Protein AF-A0A915DDS5-F1 (afdb_monomer_lite)

InterPro domains:
  IPR006671 Cyclin, N-terminal [PF00134] (1-91)
  IPR013763 Cyclin-like domain [SM00385] (7-93)
  IPR036915 Cyclin-like superfamily [SSF47954] (1-92)
  IPR039361 Cyclin [PTHR10177] (4-91)

Structure (mmCIF, N/CA/C/O backbone):
data_AF-A0A915DDS5-F1
#
_entry.id   AF-A0A915DDS5-F1
#
loop_
_atom_site.group_PDB
_atom_site.id
_atom_site.type_symbol
_atom_site.label_atom_id
_atom_site.label_alt_id
_atom_site.label_comp_id
_atom_site.label_asym_id
_atom_site.label_entity_id
_atom_site.label_seq_id
_atom_site.pdbx_PDB_ins_code
_atom_site.Cartn_x
_atom_site.Cartn_y
_atom_site.Cartn_z
_atom_site.occupancy
_atom_site.B_iso_or_equiv
_atom_site.auth_seq_id
_atom_site.auth_comp_id
_atom_site.auth_asym_id
_atom_site.auth_atom_id
_atom_site.pdbx_PDB_model_num
ATOM 1 N N . MET A 1 1 ? 3.695 -0.111 14.687 1.00 69.56 1 MET A N 1
ATOM 2 C CA . MET A 1 1 ? 2.584 -0.250 13.711 1.00 69.56 1 MET A CA 1
ATOM 3 C C . MET A 1 1 ? 2.980 0.252 12.324 1.00 69.56 1 MET A C 1
ATOM 5 O O . MET A 1 1 ? 2.920 -0.544 11.401 1.00 69.56 1 MET A O 1
ATOM 9 N N . ARG A 1 2 ? 3.462 1.500 12.173 1.00 82.81 2 ARG A N 1
ATOM 10 C CA . ARG A 1 2 ? 3.977 2.035 10.891 1.00 82.81 2 ARG A CA 1
ATOM 11 C C . ARG A 1 2 ? 5.113 1.201 10.285 1.00 82.81 2 ARG A C 1
ATOM 13 O O . ARG A 1 2 ? 5.015 0.838 9.125 1.00 82.81 2 ARG A O 1
ATOM 20 N N . GLN A 1 3 ? 6.143 0.867 11.070 1.00 86.88 3 GLN A N 1
ATOM 21 C CA . GLN A 1 3 ? 7.287 0.063 10.601 1.00 86.88 3 GLN A CA 1
ATOM 22 C C . GLN A 1 3 ? 6.839 -1.241 9.936 1.00 86.88 3 GLN A C 1
ATOM 24 O O . GLN A 1 3 ? 7.160 -1.460 8.783 1.00 86.88 3 GLN A O 1
ATOM 29 N N . LEU A 1 4 ? 5.971 -2.013 10.594 1.00 86.62 4 LEU A N 1
ATOM 30 C CA . LEU A 1 4 ? 5.461 -3.277 10.056 1.00 86.62 4 LEU A CA 1
ATOM 31 C C . LEU A 1 4 ? 4.711 -3.115 8.718 1.00 86.62 4 LEU A C 1
ATOM 33 O O . LEU A 1 4 ? 4.816 -3.977 7.852 1.00 86.62 4 LEU A O 1
ATOM 37 N N . LEU A 1 5 ? 3.977 -2.012 8.526 1.00 87.56 5 LEU A N 1
ATOM 38 C CA . LEU A 1 5 ? 3.337 -1.707 7.240 1.00 87.56 5 LEU A CA 1
ATOM 39 C C . LEU A 1 5 ? 4.353 -1.313 6.167 1.00 87.56 5 LEU A C 1
ATOM 41 O O . LEU A 1 5 ? 4.228 -1.743 5.026 1.00 87.56 5 LEU A O 1
ATOM 45 N N . VAL A 1 6 ? 5.355 -0.511 6.526 1.00 90.62 6 VAL A N 1
ATOM 46 C CA . VAL A 1 6 ? 6.426 -0.110 5.604 1.00 90.62 6 VAL A CA 1
ATOM 47 C C . VAL A 1 6 ? 7.261 -1.325 5.192 1.00 90.62 6 VAL A C 1
ATOM 49 O O . VAL A 1 6 ? 7.524 -1.501 4.007 1.00 90.62 6 VAL A O 1
ATOM 52 N N . ASP A 1 7 ? 7.597 -2.207 6.132 1.00 91.25 7 ASP A N 1
ATOM 53 C CA . ASP A 1 7 ? 8.306 -3.461 5.869 1.00 91.2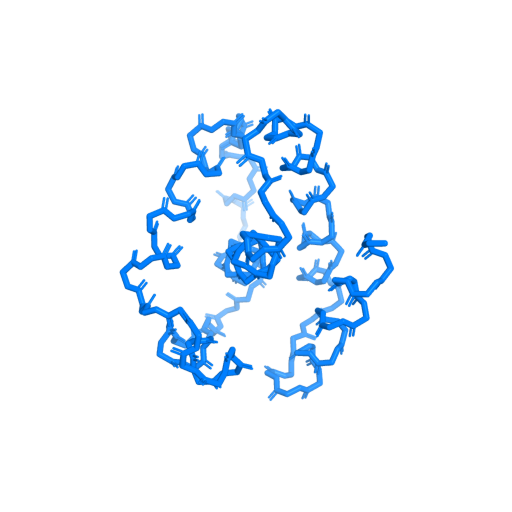5 7 ASP A CA 1
ATOM 54 C C . ASP A 1 7 ? 7.502 -4.360 4.921 1.00 91.25 7 ASP A C 1
ATOM 56 O O . ASP A 1 7 ? 8.051 -4.940 3.982 1.00 91.25 7 ASP A O 1
ATOM 60 N N . TRP A 1 8 ? 6.180 -4.425 5.114 1.00 90.62 8 TRP A N 1
ATOM 61 C CA . TRP A 1 8 ? 5.285 -5.146 4.213 1.00 90.62 8 TRP A CA 1
ATOM 62 C C . TRP A 1 8 ? 5.252 -4.526 2.806 1.00 90.62 8 TRP A C 1
ATOM 64 O O . TRP A 1 8 ? 5.387 -5.243 1.816 1.00 90.62 8 TRP A O 1
ATOM 74 N N . ILE A 1 9 ? 5.168 -3.198 2.690 1.00 91.81 9 ILE A N 1
ATOM 75 C CA . ILE A 1 9 ? 5.246 -2.492 1.399 1.00 91.81 9 ILE A CA 1
ATOM 76 C C . ILE A 1 9 ? 6.596 -2.757 0.704 1.00 91.81 9 ILE A C 1
ATOM 78 O O . ILE A 1 9 ? 6.638 -3.016 -0.499 1.00 91.81 9 ILE A O 1
ATOM 82 N N . LEU A 1 10 ? 7.704 -2.768 1.449 1.00 92.12 10 LEU A N 1
ATOM 83 C CA . LEU A 1 10 ? 9.032 -3.103 0.925 1.00 92.12 10 LEU A CA 1
ATOM 84 C C . LEU A 1 10 ? 9.137 -4.562 0.460 1.00 92.12 10 LEU A C 1
ATOM 86 O O . LEU A 1 10 ? 9.875 -4.863 -0.482 1.00 92.12 10 LEU A O 1
ATOM 90 N N . GLN A 1 11 ? 8.401 -5.485 1.083 1.00 91.94 11 GLN A N 1
ATOM 91 C CA . GLN A 1 11 ? 8.275 -6.851 0.579 1.00 91.94 11 GLN A CA 1
ATOM 92 C C . GLN A 1 11 ? 7.564 -6.866 -0.780 1.00 91.94 11 GLN A C 1
ATOM 94 O O . GLN A 1 11 ? 8.064 -7.489 -1.718 1.00 91.94 11 GLN A O 1
ATOM 99 N N . LEU A 1 12 ? 6.464 -6.117 -0.913 1.00 91.00 12 LEU A N 1
ATOM 100 C CA . LEU A 1 12 ? 5.710 -6.014 -2.165 1.00 91.00 12 LEU A CA 1
ATOM 101 C C . LEU A 1 12 ? 6.494 -5.353 -3.298 1.00 91.00 12 LEU A C 1
ATOM 103 O O . LEU A 1 12 ? 6.328 -5.763 -4.444 1.00 91.00 12 LEU A O 1
ATOM 107 N N . LYS A 1 13 ? 7.403 -4.415 -2.992 1.00 92.06 13 LYS A N 1
ATOM 108 C CA . LYS A 1 13 ? 8.351 -3.865 -3.976 1.00 92.06 13 LYS A CA 1
ATOM 109 C C . LYS A 1 13 ? 9.051 -4.975 -4.754 1.00 92.06 13 LYS A C 1
ATOM 111 O O . LYS A 1 13 ? 9.134 -4.917 -5.973 1.00 92.06 13 LYS A O 1
ATOM 116 N N . ARG A 1 14 ? 9.564 -5.982 -4.041 1.00 89.75 14 ARG A N 1
ATOM 117 C CA . ARG A 1 14 ? 10.305 -7.096 -4.646 1.00 89.75 14 ARG A CA 1
ATOM 118 C C . ARG A 1 14 ? 9.381 -8.037 -5.408 1.00 89.75 14 ARG A C 1
ATOM 120 O O . ARG A 1 14 ? 9.753 -8.491 -6.479 1.00 89.75 14 ARG A O 1
ATOM 127 N N . THR A 1 15 ? 8.188 -8.302 -4.877 1.00 91.00 15 THR A N 1
ATOM 128 C CA . THR A 1 15 ? 7.213 -9.201 -5.511 1.00 91.00 15 THR A CA 1
ATOM 129 C C . THR A 1 15 ? 6.656 -8.644 -6.818 1.00 91.00 15 THR A C 1
ATOM 131 O O . THR A 1 15 ? 6.502 -9.397 -7.772 1.00 91.00 15 THR A O 1
ATOM 134 N N . PHE A 1 16 ? 6.368 -7.344 -6.869 1.00 91.31 16 PHE A N 1
ATOM 135 C CA . PHE A 1 16 ? 5.810 -6.678 -8.049 1.00 91.31 16 PHE A CA 1
ATOM 136 C C . PHE A 1 16 ? 6.862 -5.941 -8.889 1.00 91.31 16 PHE A C 1
ATOM 138 O O . PHE A 1 16 ? 6.501 -5.268 -9.845 1.00 91.31 16 PHE A O 1
ATOM 145 N N . SER A 1 17 ? 8.147 -6.054 -8.534 1.00 92.12 17 SER A N 1
ATOM 146 C CA . SER A 1 17 ? 9.257 -5.358 -9.201 1.00 92.12 17 SER A CA 1
ATOM 147 C C . SER A 1 17 ? 9.051 -3.837 -9.325 1.00 92.12 17 SER A C 1
ATOM 149 O O . SER A 1 17 ? 9.370 -3.249 -10.352 1.00 92.12 17 SER A O 1
ATOM 151 N N . LEU A 1 18 ? 8.539 -3.201 -8.265 1.00 94.31 18 LEU A N 1
ATOM 152 C CA . LEU A 1 18 ? 8.188 -1.773 -8.254 1.00 94.31 18 LEU A CA 1
ATOM 153 C C . LEU A 1 18 ? 9.414 -0.859 -8.146 1.00 94.31 18 LEU A C 1
ATOM 155 O O . LEU A 1 18 ? 10.406 -1.162 -7.457 1.00 94.31 18 LEU A O 1
ATOM 159 N N . THR A 1 19 ? 9.293 0.331 -8.727 1.00 94.44 19 THR A N 1
ATOM 160 C CA . THR A 1 19 ? 10.304 1.392 -8.663 1.00 94.44 19 THR A CA 1
ATOM 161 C C . THR A 1 19 ? 10.469 1.951 -7.242 1.00 94.44 19 THR A C 1
ATOM 163 O O . THR A 1 19 ? 9.734 1.623 -6.302 1.00 94.44 19 THR A O 1
ATOM 166 N N . SER A 1 20 ? 11.542 2.704 -6.997 1.00 93.94 20 SER A N 1
ATOM 167 C CA . SER A 1 20 ? 11.818 3.278 -5.665 1.00 93.94 20 SER A CA 1
ATOM 168 C C . SER A 1 20 ? 10.967 4.518 -5.394 1.00 93.94 20 SER A C 1
ATOM 170 O O . SER A 1 20 ? 10.607 4.798 -4.247 1.00 93.94 20 SER A O 1
ATOM 172 N N . GLU A 1 21 ? 10.580 5.186 -6.466 1.00 93.19 21 GLU A N 1
ATOM 173 C CA . GLU A 1 21 ? 9.655 6.298 -6.565 1.00 93.19 21 GLU A CA 1
ATOM 174 C C . GLU A 1 21 ? 8.267 5.852 -6.092 1.00 93.19 21 GLU A C 1
ATOM 176 O O . GLU A 1 21 ? 7.737 6.432 -5.141 1.00 93.19 21 GLU A O 1
ATOM 181 N N . THR A 1 22 ? 7.761 4.725 -6.613 1.00 94.62 22 THR A N 1
ATOM 182 C CA . THR A 1 22 ? 6.496 4.114 -6.172 1.00 94.62 22 THR A CA 1
ATOM 183 C C . THR A 1 22 ? 6.470 3.849 -4.671 1.00 94.62 22 THR A C 1
ATOM 185 O O . THR A 1 22 ? 5.481 4.135 -4.003 1.00 94.62 22 THR A O 1
ATOM 188 N N . ILE A 1 23 ? 7.557 3.330 -4.094 1.00 94.44 23 ILE A N 1
ATOM 189 C CA . ILE A 1 23 ? 7.604 3.037 -2.652 1.00 94.44 23 ILE A CA 1
ATOM 190 C C . ILE A 1 23 ? 7.651 4.313 -1.821 1.00 94.44 23 ILE A C 1
ATOM 192 O O . ILE A 1 23 ? 6.957 4.411 -0.809 1.00 94.44 23 ILE A O 1
ATOM 196 N N . SER A 1 24 ? 8.428 5.301 -2.257 1.00 94.12 24 SER A N 1
ATOM 197 C CA . SER A 1 24 ? 8.495 6.602 -1.591 1.00 94.12 24 SER A CA 1
ATOM 198 C C . SER A 1 24 ? 7.120 7.274 -1.575 1.00 94.12 24 SER A C 1
ATOM 200 O O . SER A 1 24 ? 6.666 7.733 -0.524 1.00 94.12 24 SER A O 1
ATOM 202 N N . LEU A 1 25 ? 6.410 7.238 -2.708 1.00 92.69 25 LEU A N 1
ATOM 203 C CA . LEU A 1 25 ? 5.045 7.742 -2.818 1.00 92.69 25 LEU A CA 1
ATOM 204 C C . LEU A 1 25 ? 4.063 6.923 -1.968 1.00 92.69 25 LEU A C 1
ATOM 206 O O . LEU A 1 25 ? 3.246 7.502 -1.256 1.00 92.69 25 LEU A O 1
ATOM 210 N N . ALA A 1 26 ? 4.165 5.592 -1.971 1.00 94.25 26 ALA A N 1
ATOM 211 C CA . ALA A 1 26 ? 3.306 4.724 -1.166 1.00 94.25 26 ALA A CA 1
ATOM 212 C C . ALA A 1 26 ? 3.447 5.008 0.334 1.00 94.25 26 ALA A C 1
ATOM 214 O O . ALA A 1 26 ? 2.441 5.077 1.037 1.00 94.25 26 ALA A O 1
ATOM 215 N N . VAL A 1 27 ? 4.675 5.209 0.825 1.00 93.75 27 VAL A N 1
ATOM 216 C CA . VAL A 1 27 ? 4.942 5.561 2.228 1.00 93.75 27 VAL A CA 1
ATOM 217 C C . VAL A 1 27 ? 4.413 6.959 2.550 1.00 93.75 27 VAL A C 1
ATOM 219 O O . VAL A 1 27 ? 3.787 7.144 3.592 1.00 93.75 27 VAL A O 1
ATOM 222 N N . PHE A 1 28 ? 4.587 7.926 1.646 1.00 92.19 28 PHE A N 1
ATOM 223 C CA . PHE A 1 28 ? 4.026 9.268 1.811 1.00 92.19 28 PHE A CA 1
ATOM 224 C C . PHE A 1 28 ? 2.491 9.244 1.916 1.00 92.19 28 PHE A C 1
ATOM 226 O O . PHE A 1 28 ? 1.915 9.856 2.819 1.00 92.19 28 PHE A O 1
ATOM 233 N N . VAL A 1 29 ? 1.823 8.499 1.028 1.00 91.62 29 VAL A N 1
ATOM 234 C CA . VAL A 1 29 ? 0.365 8.312 1.056 1.00 91.62 29 VAL A CA 1
ATOM 235 C C . VAL A 1 29 ? -0.061 7.553 2.315 1.00 91.62 29 VAL A C 1
ATOM 237 O O . VAL A 1 29 ? -1.037 7.928 2.959 1.00 91.62 29 VAL A O 1
ATOM 240 N N . LEU A 1 30 ? 0.678 6.523 2.725 1.00 92.38 30 LEU A N 1
ATOM 241 C CA . LEU A 1 30 ? 0.391 5.790 3.955 1.00 92.38 30 LEU A CA 1
ATOM 242 C C . LEU A 1 30 ? 0.418 6.719 5.175 1.00 92.38 30 LEU A C 1
ATOM 244 O O . LEU A 1 30 ? -0.545 6.760 5.936 1.00 92.38 30 LEU A O 1
ATOM 248 N N . ASP A 1 31 ? 1.490 7.488 5.354 1.00 91.69 31 ASP A N 1
ATOM 249 C CA . ASP A 1 31 ? 1.675 8.344 6.530 1.00 91.69 31 ASP A CA 1
ATOM 250 C C . ASP A 1 31 ? 0.574 9.389 6.663 1.00 91.69 31 ASP A C 1
ATOM 252 O O . ASP A 1 31 ? 0.020 9.613 7.742 1.00 91.69 31 ASP A O 1
ATOM 256 N N . ARG A 1 32 ? 0.208 10.000 5.540 1.00 89.12 32 ARG A N 1
ATOM 257 C CA . ARG A 1 32 ? -0.858 10.994 5.485 1.00 89.12 32 ARG A CA 1
ATOM 258 C C . ARG A 1 32 ? -2.226 10.370 5.786 1.00 89.12 32 ARG A C 1
ATOM 260 O O . ARG A 1 32 ? -3.001 10.970 6.532 1.00 89.12 32 ARG A O 1
ATOM 267 N N . ALA A 1 33 ? -2.493 9.155 5.304 1.00 89.06 33 ALA A N 1
ATOM 268 C CA . ALA A 1 33 ? -3.721 8.427 5.617 1.00 89.06 33 ALA A CA 1
ATOM 269 C C . ALA A 1 33 ? -3.794 8.025 7.097 1.00 89.06 33 ALA A C 1
ATOM 271 O O . ALA A 1 33 ? -4.845 8.171 7.719 1.00 89.06 33 ALA A O 1
ATOM 272 N N . LEU A 1 34 ? -2.676 7.592 7.691 1.00 88.56 34 LEU A N 1
ATOM 273 C CA . LEU A 1 34 ? -2.602 7.255 9.115 1.00 88.56 34 LEU A CA 1
ATOM 274 C C . LEU A 1 34 ? -2.934 8.455 10.011 1.00 88.56 34 LEU A C 1
ATOM 276 O O . LEU A 1 34 ? -3.598 8.279 11.028 1.00 88.56 34 LEU A O 1
ATOM 280 N N . ILE A 1 35 ? -2.513 9.664 9.629 1.00 88.31 35 ILE A N 1
ATOM 281 C CA . ILE A 1 35 ? -2.833 10.895 10.368 1.00 88.31 35 ILE A CA 1
ATOM 282 C C . ILE A 1 35 ? -4.319 11.248 10.218 1.00 88.31 35 ILE A C 1
ATOM 284 O O . ILE A 1 35 ? -4.994 11.519 11.209 1.00 88.31 35 ILE A O 1
ATOM 288 N N . GLN A 1 36 ? -4.843 11.234 8.990 1.00 84.56 36 GLN A N 1
ATOM 289 C CA . GLN A 1 36 ? -6.221 11.657 8.710 1.00 84.56 36 GLN A CA 1
ATOM 290 C C . GLN A 1 36 ? -7.270 10.676 9.250 1.00 84.56 36 GLN A C 1
ATOM 292 O O . GLN A 1 36 ? -8.313 11.096 9.748 1.00 84.56 36 GLN A O 1
ATOM 297 N N . MET A 1 37 ? -6.991 9.374 9.181 1.00 84.81 37 MET A N 1
ATOM 298 C CA . MET A 1 37 ? -7.920 8.309 9.569 1.00 84.81 37 MET A CA 1
ATOM 299 C C . MET A 1 37 ? -7.640 7.758 10.975 1.00 84.81 37 MET A C 1
ATOM 301 O O . MET A 1 37 ? -8.240 6.767 11.379 1.00 84.81 37 MET A O 1
ATOM 305 N N . ALA A 1 38 ? -6.767 8.402 11.760 1.00 82.00 38 ALA A N 1
ATOM 306 C CA . ALA A 1 38 ? -6.332 7.920 13.076 1.00 82.00 38 ALA A CA 1
ATOM 307 C C . ALA A 1 38 ? -7.485 7.502 14.011 1.00 82.00 38 ALA A C 1
ATOM 309 O O . ALA A 1 38 ? -7.344 6.549 14.772 1.00 82.00 38 ALA A O 1
ATOM 310 N N . LYS A 1 39 ? -8.635 8.190 13.943 1.00 79.75 39 LYS A N 1
ATOM 311 C CA . LYS A 1 39 ? -9.809 7.921 14.794 1.00 79.75 39 LYS A CA 1
ATOM 312 C C . LYS A 1 39 ? -10.668 6.734 14.336 1.00 79.75 39 LYS A C 1
ATOM 314 O O . LYS A 1 39 ? -11.412 6.198 15.147 1.00 79.75 39 LYS A O 1
ATOM 319 N N . SER A 1 40 ? -10.596 6.341 13.064 1.00 79.00 40 SER A N 1
ATOM 320 C CA . SER A 1 40 ? -11.419 5.275 12.466 1.00 79.00 40 SER A CA 1
ATOM 321 C C . SER A 1 40 ? -10.633 3.994 12.163 1.00 79.00 40 SER A C 1
ATOM 323 O O . SER A 1 40 ? -11.216 2.984 11.759 1.00 79.00 40 SER A O 1
ATOM 325 N N . LEU A 1 41 ? -9.311 4.004 12.359 1.00 81.25 41 LEU A N 1
ATOM 326 C CA . LEU A 1 41 ? -8.452 2.868 12.047 1.00 81.25 41 LEU A CA 1
ATOM 327 C C . LEU A 1 41 ? -8.467 1.806 13.145 1.00 81.25 41 LEU A C 1
ATOM 329 O O . LEU A 1 41 ? -7.991 2.009 14.259 1.00 81.25 41 LEU A O 1
ATOM 333 N N . THR A 1 42 ? -8.930 0.615 12.779 1.00 82.38 42 THR A N 1
ATOM 334 C CA . THR A 1 42 ? -8.701 -0.608 13.547 1.00 82.38 42 THR A CA 1
ATOM 335 C C . THR A 1 42 ? -7.411 -1.288 13.087 1.00 82.38 42 THR A C 1
ATOM 337 O O . THR A 1 42 ? -6.914 -1.057 11.982 1.00 82.38 42 THR A O 1
ATOM 340 N N . LYS A 1 43 ? -6.872 -2.196 13.911 1.00 76.00 43 LYS A N 1
ATOM 341 C CA . LYS A 1 43 ? -5.681 -2.988 13.559 1.00 76.00 43 LYS A CA 1
ATOM 342 C C . LYS A 1 43 ? -5.862 -3.793 12.265 1.00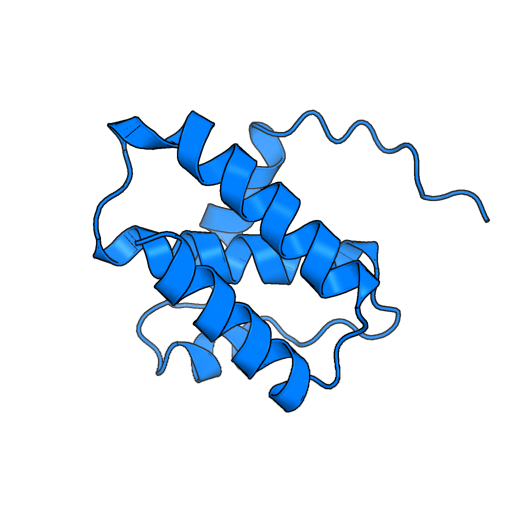 76.00 43 LYS A C 1
ATOM 344 O O . LYS A 1 43 ? -4.896 -3.965 11.530 1.00 76.00 43 LYS A O 1
ATOM 349 N N . GLN A 1 44 ? -7.083 -4.250 11.984 1.00 74.25 44 GLN A N 1
ATOM 350 C CA . GLN A 1 44 ? -7.424 -4.955 10.746 1.00 74.25 44 GLN A CA 1
ATOM 351 C C . GLN A 1 44 ? -7.399 -4.010 9.536 1.00 74.25 44 GLN A C 1
ATOM 353 O O . GLN A 1 44 ? -6.851 -4.363 8.498 1.00 74.25 44 GLN A O 1
ATOM 358 N N . ASN A 1 45 ? -7.872 -2.770 9.683 1.00 85.00 45 ASN A N 1
ATOM 359 C CA . ASN A 1 45 ? -7.912 -1.803 8.582 1.00 85.00 45 ASN A CA 1
ATOM 360 C C . ASN A 1 45 ? -6.530 -1.249 8.199 1.00 85.00 45 ASN A C 1
ATOM 362 O O . ASN A 1 45 ? -6.366 -0.734 7.099 1.00 85.00 45 ASN A O 1
ATOM 366 N N . LEU A 1 46 ? -5.518 -1.378 9.062 1.00 87.94 46 LEU A N 1
ATOM 367 C CA . LEU A 1 46 ? -4.164 -0.891 8.781 1.00 87.94 46 LEU A CA 1
ATOM 368 C C . LEU A 1 46 ? -3.530 -1.549 7.549 1.00 87.94 46 LEU A C 1
ATOM 370 O O . LEU A 1 46 ? -2.919 -0.857 6.737 1.00 87.94 46 LEU A O 1
ATOM 374 N N . GLN A 1 47 ? -3.691 -2.865 7.384 1.00 90.50 47 GLN A N 1
ATOM 375 C CA . GLN A 1 47 ? -3.171 -3.555 6.201 1.00 90.50 47 GLN A CA 1
ATOM 376 C C . GLN A 1 47 ? -3.949 -3.159 4.941 1.00 90.50 47 GLN A C 1
ATOM 378 O O . GLN A 1 47 ? -3.349 -3.001 3.879 1.00 90.50 47 GLN A O 1
ATOM 383 N N . LEU A 1 48 ? -5.259 -2.926 5.060 1.00 92.69 48 LEU A N 1
ATOM 384 C CA . LEU A 1 48 ? -6.086 -2.428 3.962 1.00 92.69 48 LEU A CA 1
ATOM 385 C C . LEU A 1 48 ? -5.639 -1.030 3.510 1.00 92.69 48 LEU A C 1
ATOM 387 O O . LEU A 1 48 ? -5.479 -0.808 2.313 1.00 92.69 48 LEU A O 1
ATOM 391 N N . VAL A 1 49 ? -5.347 -0.123 4.449 1.00 93.00 49 VAL A N 1
ATOM 392 C CA . VAL A 1 49 ? -4.785 1.206 4.146 1.00 93.00 49 VAL A CA 1
ATOM 393 C C . VAL A 1 49 ? -3.416 1.094 3.483 1.00 93.00 49 VAL A C 1
ATOM 395 O O . VAL A 1 49 ? -3.185 1.768 2.487 1.00 93.00 49 VAL A O 1
ATOM 398 N N . GLY A 1 50 ? -2.531 0.219 3.972 1.00 93.00 50 GLY A N 1
ATOM 399 C CA . GLY A 1 50 ? -1.228 -0.019 3.337 1.00 93.00 50 GLY A CA 1
ATOM 400 C C . GLY A 1 50 ? -1.336 -0.602 1.922 1.00 93.00 50 GLY A C 1
ATOM 401 O O . GLY A 1 50 ? -0.557 -0.261 1.034 1.00 93.00 50 GLY A O 1
ATOM 402 N N . THR A 1 51 ? -2.331 -1.461 1.690 1.00 94.06 51 THR A N 1
ATOM 403 C CA . THR A 1 51 ? -2.610 -2.036 0.366 1.00 94.06 51 THR A CA 1
ATOM 404 C C . THR A 1 51 ? -3.125 -0.960 -0.586 1.00 94.06 51 THR A C 1
ATOM 406 O O . THR A 1 51 ? -2.631 -0.827 -1.703 1.00 94.06 51 THR A O 1
ATOM 409 N N . ALA A 1 52 ? -4.085 -0.155 -0.128 1.00 94.12 52 ALA A N 1
ATOM 410 C CA . ALA A 1 52 ? -4.652 0.936 -0.906 1.00 94.12 52 ALA A CA 1
ATOM 411 C C . ALA A 1 52 ? -3.625 2.048 -1.177 1.00 94.12 52 ALA A C 1
ATOM 413 O O . ALA A 1 52 ? -3.565 2.542 -2.298 1.00 94.12 52 ALA A O 1
ATOM 414 N N . SER A 1 53 ? -2.760 2.399 -0.217 1.00 94.31 53 SER A N 1
ATOM 415 C CA . SER A 1 53 ? -1.697 3.392 -0.429 1.00 94.31 53 SER A CA 1
ATOM 416 C C . SER A 1 53 ? -0.704 2.953 -1.501 1.00 94.31 53 SER A C 1
ATOM 418 O O .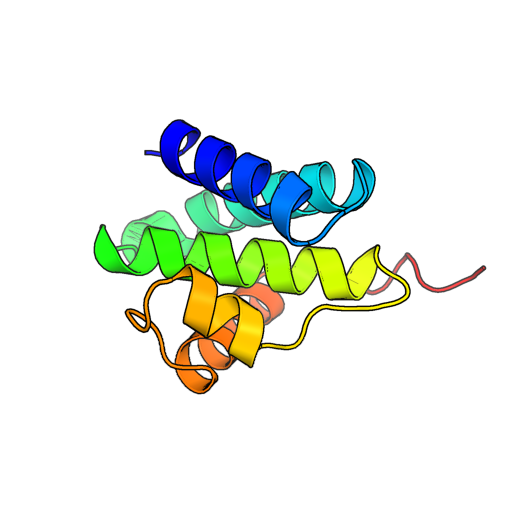 SER A 1 53 ? -0.291 3.767 -2.324 1.00 94.31 53 SER A O 1
ATOM 420 N N . LEU A 1 54 ? -0.348 1.664 -1.525 1.00 94.56 54 LEU A N 1
ATOM 421 C CA . LEU A 1 54 ? 0.527 1.118 -2.557 1.00 94.56 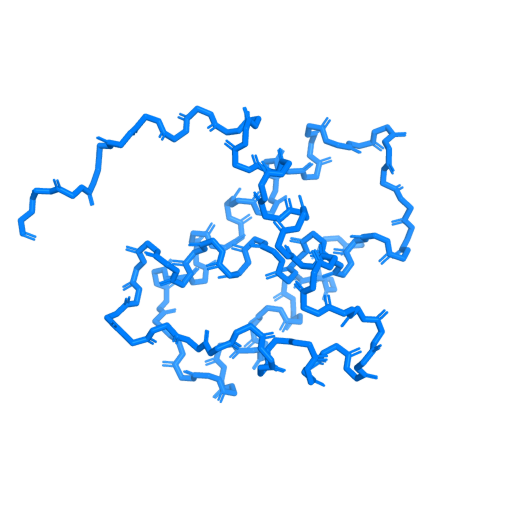54 LEU A CA 1
ATOM 422 C C . LEU A 1 54 ? -0.166 1.067 -3.922 1.00 94.56 54 LEU A C 1
ATOM 424 O O . LEU A 1 54 ? 0.452 1.432 -4.917 1.00 94.56 54 LEU A O 1
ATOM 428 N N . LEU A 1 55 ? -1.442 0.674 -3.972 1.00 94.38 55 LEU A N 1
ATOM 429 C CA . LEU A 1 55 ? -2.230 0.691 -5.207 1.00 94.38 55 LEU A CA 1
ATOM 430 C C . LEU A 1 55 ? -2.320 2.104 -5.798 1.00 94.38 55 LEU A C 1
ATOM 432 O O . LEU A 1 55 ? -2.141 2.268 -7.003 1.00 94.38 55 LEU A O 1
ATOM 436 N N . ILE A 1 56 ? -2.556 3.117 -4.955 1.00 93.25 56 ILE A N 1
ATOM 437 C CA . ILE A 1 56 ? -2.531 4.527 -5.363 1.00 93.25 56 ILE A CA 1
ATOM 438 C C . ILE A 1 56 ? -1.163 4.850 -5.961 1.00 93.25 56 ILE A C 1
ATOM 440 O O . ILE A 1 56 ? -1.102 5.291 -7.101 1.00 93.25 56 ILE A O 1
ATOM 444 N N . ALA A 1 57 ? -0.070 4.581 -5.247 1.00 93.38 57 ALA A N 1
ATOM 445 C CA . ALA A 1 57 ? 1.267 4.905 -5.735 1.00 93.38 57 ALA A CA 1
ATOM 446 C C . ALA A 1 57 ? 1.612 4.214 -7.064 1.00 93.38 57 ALA A C 1
ATOM 448 O O . ALA A 1 57 ? 2.140 4.864 -7.961 1.00 93.38 57 ALA A O 1
ATOM 449 N N . CYS A 1 58 ? 1.245 2.939 -7.228 1.00 93.88 58 CYS A N 1
ATOM 450 C CA . CYS A 1 58 ? 1.464 2.219 -8.484 1.00 93.88 58 CYS A CA 1
ATOM 451 C C . CYS A 1 58 ? 0.712 2.884 -9.644 1.00 93.88 58 CYS A C 1
ATOM 453 O O . CYS A 1 58 ? 1.271 3.033 -10.718 1.00 93.88 58 CYS A O 1
ATOM 455 N N . LYS A 1 59 ? -0.528 3.346 -9.428 1.00 92.06 59 LYS A N 1
ATOM 456 C CA . LYS A 1 59 ? -1.302 4.070 -10.452 1.00 92.06 59 LYS A CA 1
ATOM 457 C C . LYS A 1 59 ? -0.687 5.413 -10.867 1.00 92.06 59 LYS A C 1
ATOM 459 O O . LYS A 1 59 ? -1.064 5.922 -11.918 1.00 92.06 59 LYS A O 1
ATOM 464 N N . TYR A 1 60 ? 0.187 5.998 -10.047 1.00 90.25 60 TYR A N 1
ATOM 465 C CA . TYR A 1 60 ? 0.834 7.283 -10.328 1.00 90.25 60 TYR A CA 1
ATOM 466 C C . TYR A 1 60 ? 2.238 7.145 -10.927 1.00 90.25 60 TYR A C 1
ATOM 468 O O . TYR A 1 60 ? 2.600 7.963 -11.764 1.00 90.25 60 TYR A O 1
ATOM 476 N N . GLU A 1 61 ? 3.023 6.160 -10.492 1.00 91.75 61 GLU A N 1
ATOM 477 C CA . GLU A 1 61 ? 4.451 6.061 -10.837 1.00 91.75 61 GLU A CA 1
ATOM 478 C C . GLU A 1 61 ? 4.767 4.880 -11.776 1.00 91.75 61 GLU A C 1
ATOM 480 O O . GLU A 1 61 ? 5.779 4.909 -12.472 1.00 91.75 61 GLU A O 1
ATOM 485 N N . GLU A 1 62 ? 3.922 3.842 -11.842 1.00 89.50 62 GLU A N 1
ATOM 486 C CA . GLU A 1 62 ? 4.189 2.661 -12.674 1.00 89.50 62 GLU A CA 1
ATOM 487 C C . GLU A 1 62 ? 3.511 2.752 -14.043 1.00 89.50 62 GLU A C 1
ATOM 489 O O . GLU A 1 62 ? 2.328 3.071 -14.163 1.00 89.50 62 GLU A O 1
ATOM 494 N N . ILE A 1 63 ? 4.246 2.357 -15.086 1.00 91.69 63 ILE A N 1
ATOM 495 C CA . ILE A 1 63 ? 3.699 2.208 -16.444 1.00 91.69 63 ILE A CA 1
ATOM 496 C C . ILE A 1 63 ? 2.736 1.014 -16.497 1.00 91.69 63 ILE A C 1
ATOM 498 O O . ILE A 1 63 ? 1.679 1.075 -17.125 1.00 91.69 63 ILE A O 1
ATOM 502 N N . ILE A 1 64 ? 3.107 -0.088 -15.833 1.00 90.62 64 ILE A N 1
ATOM 503 C CA . ILE A 1 64 ? 2.313 -1.317 -15.761 1.00 90.62 64 ILE A CA 1
ATOM 504 C C . ILE A 1 64 ? 1.889 -1.526 -14.313 1.00 90.62 64 ILE A C 1
ATOM 506 O O . ILE A 1 64 ? 2.652 -1.998 -13.474 1.00 90.62 64 ILE A O 1
ATOM 510 N N . VAL A 1 65 ? 0.638 -1.186 -14.029 1.00 91.94 65 VAL A N 1
ATOM 511 C CA . VAL A 1 65 ? 0.070 -1.311 -12.687 1.00 91.94 65 VAL A CA 1
ATOM 512 C C . VAL A 1 65 ? -0.352 -2.767 -12.435 1.00 91.94 65 VAL A C 1
ATOM 514 O O . VAL A 1 65 ? -1.103 -3.321 -13.247 1.00 91.94 65 VAL A O 1
ATOM 517 N N . PRO A 1 66 ? 0.055 -3.400 -11.314 1.00 92.88 66 PRO A N 1
ATOM 518 C CA . PRO A 1 66 ? -0.443 -4.722 -10.940 1.00 92.88 66 PRO A CA 1
ATOM 519 C C . PRO A 1 66 ? -1.966 -4.718 -10.774 1.00 92.88 66 PRO A C 1
ATOM 521 O O . PRO A 1 66 ? -2.566 -3.718 -10.364 1.00 92.88 66 PRO A O 1
ATOM 524 N N . ARG A 1 67 ? -2.627 -5.842 -11.065 1.00 93.25 67 ARG A N 1
ATOM 525 C CA . ARG A 1 67 ? -4.090 -5.897 -10.973 1.00 93.25 67 ARG A CA 1
ATOM 526 C C . ARG A 1 67 ? -4.497 -5.927 -9.512 1.00 93.25 67 ARG A C 1
ATOM 528 O O . ARG A 1 67 ? -3.835 -6.516 -8.663 1.00 93.25 67 ARG A O 1
ATOM 535 N N . ILE A 1 68 ? -5.674 -5.390 -9.220 1.00 93.25 68 ILE A N 1
ATOM 536 C CA . ILE A 1 68 ? -6.204 -5.387 -7.854 1.00 93.25 68 ILE A CA 1
ATOM 537 C C . ILE A 1 68 ? -6.387 -6.792 -7.257 1.00 93.25 68 ILE A C 1
ATOM 539 O O . ILE A 1 68 ? -6.283 -6.976 -6.046 1.00 93.25 68 ILE A O 1
ATOM 543 N N . ALA A 1 69 ? -6.612 -7.795 -8.109 1.00 93.06 69 ALA A N 1
ATOM 544 C CA . ALA A 1 69 ? -6.661 -9.196 -7.706 1.00 93.06 69 ALA A CA 1
ATOM 545 C C . ALA A 1 69 ? -5.310 -9.684 -7.155 1.00 93.06 69 ALA A C 1
ATOM 547 O O . ALA A 1 69 ? -5.286 -10.449 -6.194 1.00 93.06 69 ALA A O 1
ATOM 548 N N . ASP A 1 70 ? -4.198 -9.193 -7.708 1.00 93.19 70 ASP A N 1
ATOM 549 C CA . ASP A 1 70 ? -2.853 -9.544 -7.258 1.00 93.19 70 ASP A CA 1
ATOM 550 C C . ASP A 1 70 ? -2.596 -8.943 -5.858 1.00 93.19 70 ASP A C 1
ATOM 552 O O . ASP A 1 70 ? -2.065 -9.612 -4.973 1.00 93.19 70 ASP A O 1
ATOM 556 N N . PHE A 1 71 ? -3.087 -7.727 -5.588 1.00 91.75 71 PHE A N 1
ATOM 557 C CA . PHE A 1 71 ? -3.068 -7.141 -4.240 1.00 91.75 71 PHE A CA 1
ATOM 558 C C . PHE A 1 71 ? -3.922 -7.933 -3.239 1.00 91.75 71 PHE A C 1
ATOM 560 O O . PHE A 1 71 ? -3.461 -8.231 -2.135 1.00 91.75 71 PHE A O 1
ATOM 567 N N . ALA A 1 72 ? -5.143 -8.324 -3.618 1.00 92.81 72 ALA A N 1
ATOM 568 C CA . ALA A 1 72 ? -6.004 -9.154 -2.773 1.00 92.81 72 ALA A CA 1
ATOM 569 C C . ALA A 1 72 ? -5.330 -10.498 -2.432 1.00 92.81 72 ALA A C 1
ATOM 571 O O . ALA A 1 72 ? -5.332 -10.920 -1.270 1.00 92.81 72 ALA A O 1
ATOM 572 N N . TYR A 1 73 ? -4.664 -11.116 -3.412 1.00 92.00 73 TYR A N 1
ATOM 573 C CA . TYR A 1 73 ? -3.875 -12.331 -3.217 1.00 92.00 73 TYR A CA 1
ATOM 574 C C . TYR A 1 73 ? -2.731 -12.131 -2.211 1.00 92.00 73 TYR A C 1
ATOM 576 O O . TYR A 1 73 ? -2.564 -12.944 -1.301 1.00 92.00 73 TYR A O 1
ATOM 584 N N . MET A 1 74 ? -2.001 -11.012 -2.281 1.00 89.56 74 MET A N 1
ATOM 585 C CA . MET A 1 74 ? -0.916 -10.710 -1.334 1.00 89.56 74 MET A CA 1
ATOM 586 C C . MET A 1 74 ? -1.395 -10.484 0.102 1.00 89.56 74 MET A C 1
ATOM 588 O O . MET A 1 74 ? -0.661 -10.746 1.056 1.00 89.56 74 MET A O 1
ATOM 592 N N . THR A 1 75 ? -2.647 -10.062 0.281 1.00 87.75 75 THR A N 1
ATOM 593 C CA . THR A 1 75 ? -3.290 -9.997 1.604 1.00 87.75 75 THR A CA 1
ATOM 594 C C . THR A 1 75 ? -3.830 -11.355 2.072 1.00 87.75 75 THR A C 1
ATOM 596 O O . THR A 1 75 ? -4.544 -11.421 3.071 1.00 87.75 75 THR A O 1
ATOM 599 N N . LYS A 1 76 ? -3.501 -12.452 1.370 1.00 87.00 76 LYS A N 1
ATOM 600 C CA . LYS A 1 76 ? -4.005 -13.816 1.605 1.00 87.00 76 LYS A CA 1
ATOM 601 C C . LYS A 1 76 ? -5.537 -13.897 1.604 1.00 87.00 76 LYS A C 1
ATOM 603 O O . LYS A 1 76 ? -6.116 -14.671 2.359 1.00 87.00 76 LYS A O 1
ATOM 608 N N . GLY A 1 77 ? -6.194 -13.060 0.798 1.00 84.38 77 GLY A N 1
ATOM 609 C CA . GLY A 1 77 ? -7.656 -12.993 0.732 1.00 84.38 77 GLY A CA 1
ATOM 610 C C . GLY A 1 77 ? -8.325 -12.346 1.948 1.00 84.38 77 GLY A C 1
ATOM 611 O O . GLY A 1 77 ? -9.546 -12.395 2.051 1.00 84.38 77 GLY A O 1
ATOM 612 N N . THR A 1 78 ? -7.560 -11.715 2.849 1.00 89.81 78 THR A N 1
ATOM 613 C CA . THR A 1 78 ? -8.121 -10.964 3.988 1.00 89.81 78 THR A CA 1
ATOM 614 C C . THR A 1 78 ? -9.038 -9.837 3.510 1.00 89.81 78 THR A C 1
ATOM 616 O O . THR A 1 78 ? -10.033 -9.533 4.165 1.00 89.81 78 THR A O 1
ATOM 619 N N . PHE A 1 79 ? -8.721 -9.239 2.356 1.00 92.44 79 PHE A N 1
ATOM 620 C CA . PHE A 1 79 ? -9.531 -8.197 1.736 1.00 92.44 79 PHE A CA 1
ATOM 621 C C . PHE A 1 79 ? -9.952 -8.587 0.328 1.00 92.44 79 PHE A C 1
ATOM 623 O O . PHE A 1 79 ? -9.167 -9.092 -0.476 1.00 92.44 79 PHE A O 1
ATOM 630 N N . THR A 1 80 ? -11.207 -8.291 0.019 1.00 94.56 80 THR A N 1
ATOM 631 C CA . THR A 1 80 ? -11.741 -8.413 -1.335 1.00 94.56 80 THR A CA 1
ATOM 632 C C . THR A 1 80 ? -11.255 -7.251 -2.210 1.00 94.56 80 THR A C 1
ATOM 634 O O . THR A 1 80 ? -11.017 -6.151 -1.699 1.00 94.56 80 THR A O 1
ATOM 637 N N . PRO A 1 81 ? -11.177 -7.430 -3.541 1.00 94.31 81 PRO A N 1
ATOM 638 C CA . PRO A 1 81 ? -10.869 -6.338 -4.463 1.00 94.31 81 PRO A CA 1
ATOM 639 C C . PRO A 1 81 ? -11.754 -5.100 -4.263 1.00 94.31 81 PRO A C 1
ATOM 641 O O . PRO A 1 81 ? -11.258 -3.978 -4.287 1.00 94.31 81 PRO A O 1
ATOM 644 N N . ASN A 1 82 ? -13.049 -5.295 -3.985 1.00 95.12 82 ASN A N 1
ATOM 645 C CA . ASN A 1 82 ? -13.976 -4.193 -3.722 1.00 95.12 82 ASN A CA 1
ATOM 646 C C . ASN A 1 82 ? -13.622 -3.406 -2.458 1.00 95.12 82 ASN A C 1
ATOM 648 O O . ASN A 1 82 ? -13.695 -2.182 -2.477 1.00 95.12 82 ASN A O 1
ATOM 652 N N . GLN A 1 83 ? -13.212 -4.073 -1.376 1.00 94.19 83 GLN A N 1
ATOM 653 C CA . GLN A 1 83 ? -12.777 -3.378 -0.159 1.00 94.19 83 GLN A CA 1
ATOM 654 C C . GLN A 1 83 ? -11.520 -2.541 -0.412 1.00 94.19 83 GLN A C 1
ATOM 656 O O . GLN A 1 83 ? -11.417 -1.422 0.089 1.00 94.19 83 GLN A O 1
ATOM 661 N N . ILE A 1 84 ? -10.590 -3.054 -1.224 1.00 94.44 84 ILE A N 1
ATOM 662 C CA . ILE A 1 84 ? -9.383 -2.318 -1.619 1.00 94.44 84 ILE A CA 1
ATOM 663 C C . ILE A 1 84 ? -9.762 -1.083 -2.451 1.00 94.44 84 ILE A C 1
ATOM 665 O O . ILE A 1 84 ? -9.263 0.002 -2.163 1.00 94.44 84 ILE A O 1
ATOM 669 N N . LEU A 1 85 ? -10.692 -1.204 -3.410 1.00 93.31 85 LEU A N 1
ATOM 670 C CA . LEU A 1 85 ? -11.192 -0.058 -4.191 1.00 93.31 85 LEU A CA 1
ATOM 671 C C . LEU A 1 85 ? -11.914 0.977 -3.331 1.00 93.31 85 LEU A C 1
ATOM 673 O O . LEU A 1 85 ? -11.717 2.175 -3.515 1.00 93.31 85 LEU A O 1
ATOM 677 N N . GLN A 1 86 ? -12.755 0.539 -2.397 1.00 93.38 86 GLN A N 1
ATOM 678 C CA . GLN A 1 86 ? -13.462 1.453 -1.501 1.00 93.38 86 GLN A CA 1
ATOM 679 C C . GLN A 1 86 ? -12.484 2.219 -0.611 1.00 93.38 86 GLN A C 1
ATOM 681 O O . GLN A 1 86 ? -12.629 3.430 -0.437 1.00 93.38 86 GLN A O 1
ATOM 686 N N . MET A 1 87 ? -11.456 1.537 -0.094 1.00 92.50 87 MET A N 1
ATOM 687 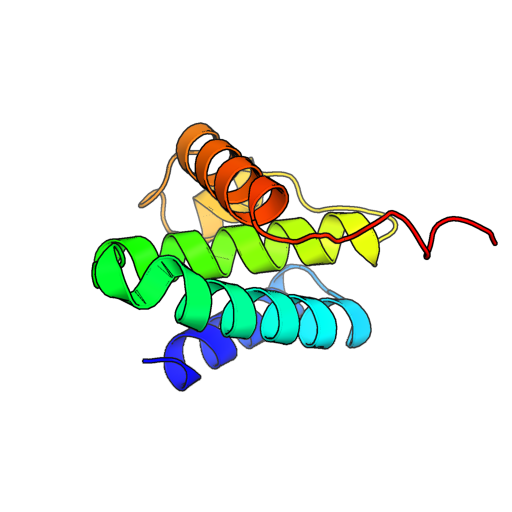C CA . MET A 1 87 ? -10.401 2.190 0.674 1.00 92.50 87 MET A CA 1
ATOM 688 C C . MET A 1 87 ? -9.608 3.173 -0.191 1.00 92.50 87 MET A C 1
ATOM 690 O O . MET A 1 87 ? -9.390 4.306 0.231 1.00 92.50 87 MET A O 1
ATOM 694 N N . GLU A 1 88 ? -9.236 2.784 -1.414 1.00 92.38 88 GLU A N 1
ATOM 695 C CA . GLU A 1 88 ? -8.578 3.673 -2.377 1.00 92.38 88 GLU A CA 1
ATOM 696 C C . GLU A 1 88 ? -9.398 4.949 -2.599 1.00 92.38 88 GLU A C 1
ATOM 698 O O . GLU A 1 88 ? -8.863 6.051 -2.502 1.00 92.38 88 GLU A O 1
ATOM 703 N N . GLN A 1 89 ? -10.701 4.816 -2.857 1.00 89.62 89 GLN A N 1
ATOM 704 C CA . GLN A 1 89 ? -11.591 5.952 -3.089 1.00 89.62 89 GLN A CA 1
ATOM 705 C C . GLN A 1 89 ? -11.705 6.853 -1.858 1.00 89.62 89 GLN A C 1
ATOM 707 O O . GLN A 1 89 ? -11.589 8.070 -1.996 1.00 89.62 89 GLN A O 1
ATOM 712 N N . SER A 1 90 ? -11.866 6.267 -0.667 1.00 88.38 90 SER A N 1
ATOM 713 C CA . SER A 1 90 ? -11.929 7.014 0.593 1.00 88.38 90 SER A CA 1
ATOM 714 C C . SER A 1 90 ? -10.632 7.783 0.858 1.00 88.38 90 SER A C 1
ATOM 716 O O . SER A 1 90 ? -10.663 8.978 1.158 1.00 88.38 90 SER A O 1
ATOM 718 N N . MET A 1 91 ? -9.479 7.139 0.667 1.00 87.88 91 MET A N 1
ATOM 719 C CA . MET A 1 91 ? -8.178 7.793 0.786 1.00 87.88 91 MET A CA 1
ATOM 720 C C . MET A 1 91 ? -8.045 8.908 -0.252 1.00 87.88 91 MET A C 1
ATOM 722 O O . MET A 1 91 ? -7.758 10.045 0.103 1.00 87.88 91 MET A O 1
ATOM 726 N N . ARG A 1 92 ? -8.348 8.637 -1.523 1.00 79.00 92 ARG A N 1
ATOM 727 C CA . ARG A 1 92 ? -8.223 9.622 -2.603 1.00 79.00 92 ARG A CA 1
ATOM 728 C C . ARG A 1 92 ? -9.113 10.849 -2.397 1.00 79.00 92 ARG A C 1
ATOM 730 O O . ARG A 1 92 ? -8.662 11.948 -2.682 1.00 79.00 92 ARG A O 1
ATOM 737 N N . SER A 1 93 ? -10.327 10.699 -1.859 1.00 70.06 93 SER A N 1
ATOM 738 C CA . SER A 1 93 ? -11.204 11.846 -1.564 1.00 70.06 93 SER A CA 1
ATOM 739 C C . SER A 1 93 ? -10.661 12.782 -0.481 1.00 70.06 93 SER A C 1
ATOM 741 O O . SER A 1 93 ? -10.973 13.970 -0.485 1.00 70.06 93 SER A O 1
ATOM 743 N N . HIS A 1 94 ? -9.836 12.270 0.434 1.00 63.72 94 HIS A N 1
ATOM 744 C CA . HIS A 1 94 ? -9.246 13.060 1.518 1.00 63.72 94 HIS A CA 1
ATOM 745 C C . HIS A 1 94 ? -7.873 13.644 1.172 1.00 63.72 94 HIS A C 1
ATOM 747 O O . HIS A 1 94 ? -7.404 14.581 1.829 1.00 63.72 94 HIS A O 1
ATOM 753 N N . PHE A 1 95 ? -7.229 13.125 0.129 1.00 61.94 95 PHE A N 1
ATOM 754 C CA . PHE A 1 95 ? -6.016 13.705 -0.411 1.00 61.94 95 PHE A CA 1
ATOM 755 C C . PHE A 1 95 ? -6.381 14.700 -1.507 1.00 61.94 95 PHE A C 1
ATOM 757 O O . PHE A 1 95 ? -6.814 14.326 -2.591 1.00 61.94 95 PHE A O 1
ATOM 764 N N . LEU A 1 96 ? -6.115 15.981 -1.263 1.00 51.16 96 LEU A N 1
ATOM 765 C CA . LEU A 1 96 ? -6.015 16.990 -2.316 1.00 51.16 96 LEU A CA 1
ATOM 766 C C . LEU A 1 96 ? -4.771 16.714 -3.181 1.00 51.16 96 LEU A C 1
ATOM 768 O O . LEU A 1 96 ? -3.880 17.554 -3.270 1.00 51.16 96 LEU A O 1
ATOM 772 N N . ILE A 1 97 ? -4.684 15.547 -3.828 1.00 53.94 97 ILE A N 1
ATOM 773 C CA . ILE A 1 97 ? -3.799 15.365 -4.981 1.00 53.94 97 ILE A CA 1
ATOM 774 C C . ILE A 1 97 ? -4.502 16.083 -6.133 1.00 53.94 97 ILE A C 1
ATOM 776 O O . ILE A 1 97 ? -5.101 15.468 -7.012 1.00 53.94 97 ILE A O 1
ATOM 780 N N . HIS A 1 98 ? -4.510 17.419 -6.080 1.00 49.41 98 HIS A N 1
ATOM 781 C CA . HIS A 1 98 ? -4.699 18.194 -7.292 1.00 49.41 98 HIS A CA 1
ATOM 782 C C . HIS A 1 98 ? -3.638 17.682 -8.262 1.00 49.41 98 HIS A C 1
ATOM 784 O O . HIS A 1 98 ? -2.449 17.634 -7.948 1.00 49.41 98 HIS A O 1
ATOM 790 N N . THR A 1 99 ? -4.125 17.160 -9.374 1.00 50.88 99 THR A N 1
ATOM 791 C CA . THR A 1 99 ? -3.396 16.555 -10.477 1.00 50.88 99 THR A CA 1
ATOM 792 C C . THR A 1 99 ? -2.329 17.510 -11.004 1.00 50.88 99 THR A C 1
ATOM 794 O O . THR A 1 99 ? -2.564 18.239 -11.958 1.00 50.88 99 THR A O 1
ATOM 797 N N . SER A 1 100 ? -1.153 17.504 -10.387 1.00 45.53 100 SER A N 1
ATOM 798 C CA . SER A 1 100 ? 0.018 18.254 -10.844 1.00 45.53 100 SER A CA 1
ATOM 799 C C . SER A 1 100 ? 1.200 17.307 -11.005 1.00 45.53 100 SER A C 1
ATOM 801 O O . SER A 1 100 ? 2.266 17.535 -10.443 1.00 45.53 100 SER A O 1
ATOM 803 N N . ARG A 1 101 ? 0.991 16.194 -11.719 1.00 47.19 101 ARG A N 1
ATOM 804 C CA . ARG A 1 101 ? 2.085 15.368 -12.255 1.00 47.19 101 ARG A CA 1
ATOM 805 C C . ARG A 1 101 ? 1.647 14.41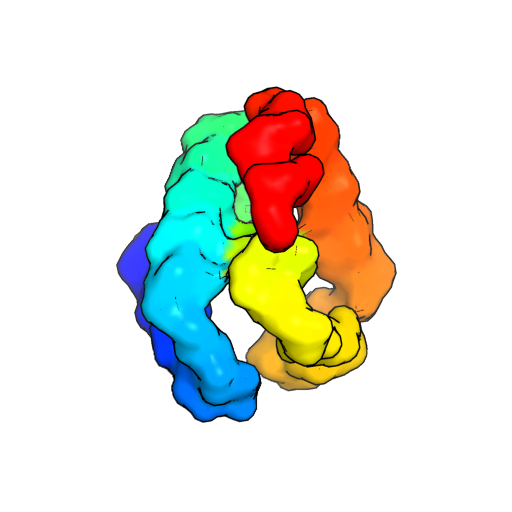4 -13.374 1.00 47.19 101 ARG A C 1
ATOM 807 O O . ARG A 1 101 ? 2.072 13.273 -13.424 1.00 47.19 101 ARG A O 1
ATOM 814 N N . ILE A 1 102 ? 0.796 14.896 -14.279 1.00 41.59 102 ILE A N 1
ATOM 815 C CA . ILE A 1 102 ? 0.659 14.316 -15.624 1.00 41.59 102 ILE A CA 1
ATOM 816 C C . ILE A 1 102 ? 0.771 15.477 -16.607 1.00 41.59 102 ILE A C 1
ATOM 818 O O . ILE A 1 102 ? -0.226 16.083 -16.974 1.00 41.59 102 ILE A O 1
ATOM 822 N N . LEU A 1 103 ? 2.010 15.837 -16.920 1.00 36.44 103 LEU A N 1
ATOM 823 C CA . LEU A 1 103 ? 2.451 16.500 -18.146 1.00 36.44 103 LEU A CA 1
ATOM 824 C C . LEU A 1 103 ? 3.974 16.325 -18.154 1.00 36.44 103 LEU A C 1
ATOM 826 O O . LEU A 1 103 ? 4.681 17.149 -17.581 1.00 36.44 103 LEU A O 1
ATOM 830 N N . ILE A 1 104 ? 4.427 15.173 -18.648 1.00 38.59 104 ILE A N 1
ATOM 831 C CA . ILE A 1 104 ? 5.430 14.958 -19.709 1.00 38.59 104 ILE A CA 1
ATOM 832 C C . ILE A 1 104 ? 5.185 13.531 -20.207 1.00 38.59 104 ILE A C 1
ATOM 834 O O . ILE A 1 104 ? 4.995 12.648 -19.340 1.00 38.59 104 ILE A O 1
#

Foldseek 3Di:
DLVVLLVLLVVVCVVVVDDPQLSVQLSVLLVVCCVVCVPPDDPLCSNLSSLLSSQVSCVQPPPDRDDLVVSCVSVVVSDDSVSSVVSNVVSVVPDPPPPPPPDD

Sequence (104 aa):
MRQLLVDWILQLKRTFSLTSETISLAVFVLDRALIQMAKSLTKQNLQLVGTASLLIACKYEEIIVPRIADFAYMTKGTFTPNQILQMEQSMRSHFLIHTSRILI

Secondary structure (DSSP, 8-state):
-HHHHHHHHHHHHHHTT--HHHHHHHHHHHHHHHHHTTTT--HHHHHHHHHHHHHHHHHHH-SSPPPHHHHHHHTTTSS-HHHHHHHHHHHHHHS---S-S---

pLDDT: mean 85.58, std 13.77, range [36.44, 95.12]

Radius of gyration: 12.76 Å; chains: 1; bounding box: 26×32×34 Å

Organism: NCBI:txid166011